Protein AF-A0A6J5UH73-F1 (afdb_monomer_lite)

Radius of gyration: 14.9 Å; chains: 1; bounding box: 35×43×36 Å

Structure (mmCIF, N/CA/C/O backbone):
data_AF-A0A6J5UH73-F1
#
_entry.id   AF-A0A6J5UH73-F1
#
loop_
_atom_site.group_PDB
_atom_site.id
_atom_site.type_symbol
_atom_site.label_atom_id
_atom_site.label_alt_id
_atom_site.label_comp_id
_atom_site.label_asym_id
_atom_site.label_entity_id
_atom_site.label_seq_id
_atom_site.pdbx_PDB_ins_code
_atom_site.Cartn_x
_atom_site.Cartn_y
_atom_site.Cartn_z
_atom_site.occupancy
_atom_site.B_iso_or_equiv
_atom_site.auth_seq_id
_atom_site.auth_comp_id
_atom_site.auth_asym_id
_atom_site.auth_atom_id
_atom_site.pdbx_PDB_model_num
ATOM 1 N N . MET A 1 1 ? -4.117 3.180 -6.886 1.00 91.44 1 MET A N 1
ATOM 2 C CA . MET A 1 1 ? -3.096 4.164 -7.348 1.00 91.44 1 MET A CA 1
ATOM 3 C C . MET A 1 1 ? -2.208 3.477 -8.369 1.00 91.44 1 MET A C 1
ATOM 5 O O . MET A 1 1 ? -1.916 2.310 -8.169 1.00 91.44 1 MET A O 1
ATOM 9 N N . SER A 1 2 ? -1.752 4.166 -9.417 1.00 96.25 2 SER A N 1
ATOM 10 C CA . SER A 1 2 ? -0.794 3.601 -10.383 1.00 96.25 2 SER A CA 1
ATOM 11 C C . SER A 1 2 ? 0.555 4.301 -10.285 1.00 96.25 2 SER A C 1
ATOM 13 O O . SER A 1 2 ? 0.602 5.521 -10.114 1.00 96.25 2 SER A O 1
ATOM 15 N N . SER A 1 3 ? 1.642 3.540 -10.417 1.00 97.31 3 SER A N 1
ATOM 16 C CA . SER A 1 3 ? 2.984 4.099 -10.561 1.00 97.31 3 SER A CA 1
ATOM 17 C C . SER A 1 3 ? 3.080 4.921 -11.846 1.00 97.31 3 SER A C 1
ATOM 19 O O . SER A 1 3 ? 2.263 4.784 -12.758 1.00 97.31 3 SER A O 1
ATOM 21 N N . TRP A 1 4 ? 4.127 5.731 -11.964 1.00 97.38 4 TRP A N 1
ATOM 22 C CA . TRP A 1 4 ? 4.530 6.281 -13.260 1.00 97.38 4 TRP A CA 1
ATOM 23 C C . TRP A 1 4 ? 5.127 5.187 -14.147 1.00 97.38 4 TRP A C 1
ATOM 25 O O . TRP A 1 4 ? 5.544 4.139 -13.647 1.00 97.38 4 TRP A O 1
ATOM 35 N N . ALA A 1 5 ? 5.169 5.413 -15.459 1.00 97.25 5 ALA A N 1
ATOM 36 C CA . ALA A 1 5 ? 5.761 4.490 -16.420 1.00 97.25 5 ALA A CA 1
ATOM 37 C C . ALA A 1 5 ? 7.287 4.461 -16.298 1.00 97.25 5 ALA A C 1
ATOM 39 O O . ALA A 1 5 ? 7.893 3.395 -16.372 1.00 97.25 5 ALA A O 1
ATOM 40 N N . THR A 1 6 ? 7.899 5.627 -16.092 1.00 96.44 6 THR A N 1
ATOM 41 C CA . THR A 1 6 ? 9.328 5.795 -15.793 1.00 96.44 6 THR A CA 1
ATOM 42 C C . THR A 1 6 ? 9.526 7.038 -14.923 1.00 96.44 6 THR A C 1
ATOM 44 O O . THR A 1 6 ? 8.589 7.807 -14.714 1.00 96.44 6 THR A O 1
ATOM 47 N N . TYR A 1 7 ? 10.756 7.291 -14.466 1.00 93.75 7 TYR A N 1
ATOM 48 C CA . TYR A 1 7 ? 11.099 8.500 -13.701 1.00 93.75 7 TYR A CA 1
ATOM 49 C C . TYR A 1 7 ? 10.709 9.819 -14.404 1.00 93.75 7 TYR A C 1
ATOM 51 O O . TYR A 1 7 ? 10.340 10.783 -13.745 1.00 93.75 7 TYR A O 1
ATOM 59 N N . ASN A 1 8 ? 10.740 9.849 -15.743 1.00 96.50 8 ASN A N 1
ATOM 60 C CA . ASN A 1 8 ? 10.456 11.049 -16.542 1.00 96.50 8 ASN A CA 1
ATOM 61 C C . ASN A 1 8 ? 9.103 10.999 -17.272 1.00 96.50 8 ASN A C 1
ATOM 63 O O . ASN A 1 8 ? 8.804 11.901 -18.052 1.00 96.50 8 ASN A O 1
ATOM 67 N N . ASN A 1 9 ? 8.306 9.941 -17.087 1.00 97.25 9 ASN A N 1
ATOM 68 C CA . ASN A 1 9 ? 7.047 9.756 -17.806 1.00 97.25 9 ASN A CA 1
ATOM 69 C C . ASN A 1 9 ? 5.891 9.466 -16.832 1.00 97.25 9 ASN A C 1
ATOM 71 O O . ASN A 1 9 ? 5.776 8.326 -16.372 1.00 97.25 9 ASN A O 1
ATOM 75 N N . PRO A 1 10 ? 5.005 10.448 -16.571 1.00 96.19 10 PRO A N 1
ATOM 76 C CA . PRO A 1 10 ? 3.904 10.315 -15.620 1.00 96.19 10 PRO A CA 1
ATOM 77 C C . PRO A 1 10 ? 2.722 9.488 -16.137 1.00 96.19 10 PRO A C 1
ATOM 79 O O . PRO A 1 10 ? 1.722 9.350 -15.435 1.00 96.19 10 PRO A O 1
ATOM 82 N N . MET A 1 11 ? 2.804 8.939 -17.354 1.00 97.50 11 MET A N 1
ATOM 83 C CA . MET A 1 11 ? 1.808 7.985 -17.839 1.00 97.50 11 MET A CA 1
ATOM 84 C C . MET A 1 11 ? 1.702 6.780 -16.891 1.00 97.50 11 MET A C 1
ATOM 86 O O . MET A 1 11 ? 2.707 6.417 -16.276 1.00 97.50 11 MET A O 1
ATOM 90 N N . PRO A 1 12 ? 0.525 6.134 -16.783 1.00 96.75 12 PRO A N 1
ATOM 91 C CA . PRO A 1 12 ? 0.352 4.961 -15.934 1.00 96.75 12 PRO A CA 1
ATOM 92 C C . PRO A 1 12 ? 1.401 3.884 -16.217 1.00 96.75 12 PRO A C 1
ATOM 94 O O . PRO A 1 12 ? 1.626 3.491 -17.363 1.00 96.75 12 PRO A O 1
ATOM 97 N N . GLY A 1 13 ? 2.053 3.436 -15.154 1.00 96.50 13 GLY A N 1
ATOM 98 C CA . GLY A 1 13 ? 3.118 2.454 -15.189 1.00 96.50 13 GLY A CA 1
ATOM 99 C C . GLY A 1 13 ? 2.667 1.029 -14.903 1.00 96.50 13 GLY A C 1
ATOM 100 O O . GLY A 1 13 ? 1.473 0.732 -14.852 1.00 96.50 13 GLY A O 1
ATOM 101 N N . PRO A 1 14 ? 3.640 0.117 -14.743 1.00 95.81 14 PRO A N 1
ATOM 102 C CA . PRO A 1 14 ? 3.358 -1.307 -14.638 1.00 95.81 14 PRO A CA 1
ATOM 103 C C . PRO A 1 14 ? 2.794 -1.726 -13.279 1.00 95.81 14 PRO A C 1
ATOM 105 O O . PRO A 1 14 ? 2.206 -2.807 -13.213 1.00 95.81 14 PRO A O 1
ATOM 108 N N . PHE A 1 15 ? 2.977 -0.924 -12.224 1.00 97.62 15 PHE A N 1
ATOM 109 C CA . PHE A 1 15 ? 2.552 -1.267 -10.870 1.00 97.62 15 PHE A CA 1
ATOM 110 C C . PHE A 1 15 ? 1.332 -0.464 -10.420 1.00 97.62 15 PHE A C 1
ATOM 112 O O . PHE A 1 15 ? 1.219 0.733 -10.697 1.00 97.62 15 PHE A O 1
ATOM 119 N N . THR A 1 16 ? 0.444 -1.115 -9.674 1.00 97.69 16 THR A N 1
ATOM 120 C CA . THR A 1 16 ? -0.661 -0.477 -8.956 1.00 97.69 16 THR A CA 1
ATOM 121 C C . THR A 1 16 ? -0.625 -0.833 -7.477 1.00 97.69 16 THR A C 1
ATOM 123 O O . THR A 1 16 ? -0.154 -1.905 -7.110 1.00 97.69 16 THR A O 1
ATOM 126 N N . LEU A 1 17 ? -1.098 0.090 -6.641 1.00 97.12 17 LEU A N 1
ATOM 127 C CA . LEU A 1 17 ? -1.368 -0.090 -5.217 1.00 97.12 17 LEU A CA 1
ATOM 128 C C . LEU A 1 17 ? -2.869 0.084 -5.003 1.00 97.12 17 LEU A C 1
ATOM 130 O O . LEU A 1 17 ? -3.384 1.190 -5.196 1.00 97.12 17 LEU A O 1
ATOM 134 N N . ASP A 1 18 ? -3.550 -0.979 -4.600 1.00 95.06 18 ASP A N 1
ATOM 135 C CA . ASP A 1 18 ? -5.007 -1.028 -4.502 1.00 95.06 18 ASP A CA 1
ATOM 136 C C . ASP A 1 18 ? -5.457 -1.538 -3.126 1.00 95.06 18 ASP A C 1
ATOM 138 O O . ASP A 1 18 ? -4.714 -2.232 -2.431 1.00 95.06 18 ASP A O 1
ATOM 142 N N . TRP A 1 19 ? -6.674 -1.170 -2.726 1.00 94.94 19 TRP A N 1
ATOM 143 C CA . TRP A 1 19 ? -7.328 -1.677 -1.519 1.00 94.94 19 TRP A CA 1
ATOM 144 C C . TRP A 1 19 ? -8.157 -2.916 -1.862 1.00 94.94 19 TRP A C 1
ATOM 146 O O . TRP A 1 19 ? -8.944 -2.886 -2.809 1.00 94.94 19 TRP A O 1
ATOM 156 N N . ASP A 1 20 ? -7.987 -3.992 -1.099 1.00 94.75 20 ASP A N 1
ATOM 157 C CA . ASP A 1 20 ? -8.821 -5.190 -1.175 1.00 94.75 20 ASP A CA 1
ATOM 158 C C . ASP A 1 20 ? -9.853 -5.181 -0.036 1.00 94.75 20 ASP A C 1
ATOM 160 O O . ASP A 1 20 ? -9.483 -5.459 1.110 1.00 94.75 20 ASP A O 1
ATOM 164 N N . PRO A 1 21 ? -11.137 -4.900 -0.326 1.00 89.94 21 PRO A N 1
ATOM 165 C CA . PRO A 1 21 ? -12.180 -4.830 0.695 1.00 89.94 21 PRO A CA 1
ATOM 166 C C . PRO A 1 21 ? -12.521 -6.200 1.298 1.00 89.94 21 PRO A C 1
ATOM 168 O O . PRO A 1 21 ? -13.059 -6.268 2.393 1.00 89.94 21 PRO A O 1
ATOM 171 N N . ASN A 1 22 ? -12.197 -7.319 0.635 1.00 90.00 22 ASN A N 1
ATOM 172 C CA . ASN A 1 22 ? -12.482 -8.645 1.198 1.00 90.00 22 ASN A CA 1
ATOM 173 C C . ASN A 1 22 ? -11.427 -9.063 2.228 1.00 90.00 22 ASN A C 1
ATOM 175 O O . ASN A 1 22 ? -11.749 -9.692 3.232 1.00 90.00 22 ASN A O 1
ATOM 179 N N . GLY A 1 23 ? -10.160 -8.751 1.948 1.00 89.69 23 GLY A N 1
ATOM 180 C CA . GLY A 1 23 ? -9.032 -9.067 2.825 1.00 89.69 23 GLY A CA 1
ATOM 181 C C . GLY A 1 23 ? -8.661 -7.953 3.805 1.00 89.69 23 GLY A C 1
ATOM 182 O O . GLY A 1 23 ? -7.782 -8.167 4.637 1.00 89.69 23 GLY A O 1
ATOM 183 N N . HIS A 1 24 ? -9.278 -6.772 3.680 1.00 92.19 24 HIS A N 1
ATOM 184 C CA . HIS A 1 24 ? -8.917 -5.539 4.392 1.00 92.19 24 HIS A CA 1
ATOM 185 C C . HIS A 1 24 ? -7.404 -5.291 4.409 1.00 92.19 24 HIS A C 1
ATOM 187 O O . HIS A 1 24 ? -6.777 -5.110 5.457 1.00 92.19 24 HIS A O 1
ATOM 193 N N . GLN A 1 25 ? -6.819 -5.300 3.212 1.00 95.94 25 GLN A N 1
ATOM 194 C CA . GLN A 1 25 ? -5.379 -5.200 2.989 1.00 95.94 25 GLN A CA 1
ATOM 195 C C . GLN A 1 25 ? -5.054 -4.362 1.750 1.00 95.94 25 GLN A C 1
ATOM 197 O O . GLN A 1 25 ? -5.820 -4.305 0.786 1.00 95.94 25 GLN A O 1
ATOM 202 N N . LEU A 1 26 ? -3.878 -3.741 1.753 1.00 96.44 26 LEU A N 1
ATOM 203 C CA . LEU A 1 26 ? -3.296 -3.123 0.567 1.00 96.44 26 LEU A CA 1
ATOM 204 C C . LEU A 1 26 ? -2.623 -4.191 -0.297 1.00 96.44 26 LEU A C 1
ATOM 206 O O . LEU A 1 26 ? -2.024 -5.134 0.220 1.00 96.44 26 LEU A O 1
ATOM 210 N N . GLN A 1 27 ? -2.691 -4.021 -1.612 1.00 97.12 27 GLN A N 1
ATOM 211 C CA . GLN A 1 27 ? -2.134 -4.943 -2.596 1.00 97.12 27 GLN A CA 1
ATOM 212 C C . GLN A 1 27 ? -1.287 -4.196 -3.615 1.00 97.12 27 GLN A C 1
ATOM 214 O O . GLN A 1 27 ? -1.755 -3.220 -4.200 1.00 97.12 27 GLN A O 1
ATOM 219 N N . ILE A 1 28 ? -0.079 -4.694 -3.886 1.00 97.69 28 ILE A N 1
ATOM 220 C CA . ILE A 1 28 ? 0.709 -4.254 -5.039 1.00 97.69 28 ILE A CA 1
ATOM 221 C C . ILE A 1 28 ? 0.563 -5.278 -6.155 1.00 97.69 28 ILE A C 1
ATOM 223 O O . ILE A 1 28 ? 0.862 -6.466 -5.986 1.00 97.69 28 ILE A O 1
ATOM 227 N N . ARG A 1 29 ? 0.120 -4.802 -7.318 1.00 96.38 29 ARG A N 1
ATOM 228 C CA . ARG A 1 29 ? -0.028 -5.608 -8.528 1.00 96.38 29 ARG A CA 1
ATOM 229 C C . ARG A 1 29 ? 0.894 -5.107 -9.619 1.00 96.38 29 ARG A C 1
ATOM 231 O O . ARG A 1 29 ? 1.046 -3.905 -9.796 1.00 96.38 29 ARG A O 1
ATOM 238 N N . ARG A 1 30 ? 1.450 -6.025 -10.405 1.00 95.19 30 ARG A N 1
ATOM 239 C CA . ARG A 1 30 ? 2.169 -5.722 -11.643 1.00 95.19 30 ARG A CA 1
ATOM 240 C C . ARG A 1 30 ? 1.358 -6.240 -12.818 1.00 95.19 30 ARG A C 1
ATOM 242 O O . ARG A 1 30 ? 1.155 -7.445 -12.937 1.00 95.19 30 ARG A O 1
ATOM 249 N N . GLN A 1 31 ? 0.876 -5.342 -13.676 1.00 92.00 31 GLN A N 1
ATOM 250 C CA . GLN A 1 31 ? 0.032 -5.700 -14.827 1.00 92.00 31 GLN A CA 1
ATOM 251 C C . GLN A 1 31 ? -1.149 -6.622 -14.437 1.00 92.00 31 GLN A C 1
ATOM 253 O O . GLN A 1 31 ? -1.462 -7.587 -15.128 1.00 92.00 31 GLN A O 1
ATOM 258 N N . GLY A 1 32 ? -1.779 -6.347 -13.289 1.00 91.56 32 GLY A N 1
ATOM 259 C CA . GLY A 1 32 ? -2.912 -7.112 -12.750 1.00 91.56 32 GLY A CA 1
ATOM 260 C C . GLY A 1 32 ? -2.547 -8.347 -11.915 1.00 91.56 32 GLY A C 1
ATOM 261 O O . GLY A 1 32 ? -3.382 -8.809 -11.134 1.00 91.56 32 GLY A O 1
ATOM 262 N N . VAL A 1 33 ? -1.313 -8.848 -12.005 1.00 93.12 33 VAL A N 1
ATOM 263 C CA . VAL A 1 33 ? -0.818 -9.973 -11.194 1.00 93.12 33 VAL A CA 1
ATOM 264 C C . VAL A 1 33 ? -0.453 -9.473 -9.799 1.00 93.12 33 VAL A C 1
ATOM 266 O O . VAL A 1 33 ? 0.211 -8.450 -9.683 1.00 93.12 33 VAL A O 1
ATOM 269 N N . LEU A 1 34 ? -0.883 -10.169 -8.745 1.00 94.62 34 LEU A N 1
ATOM 270 C CA . LEU A 1 34 ? -0.596 -9.812 -7.351 1.00 94.62 34 LEU A CA 1
ATOM 271 C C . LEU A 1 34 ? 0.831 -10.221 -6.961 1.00 94.62 34 LEU A C 1
ATOM 273 O O . LEU A 1 34 ? 1.190 -11.382 -7.130 1.00 94.62 34 LEU A O 1
ATOM 277 N N . TYR A 1 35 ? 1.613 -9.274 -6.440 1.00 95.62 35 TYR A N 1
ATOM 278 C CA . TYR A 1 35 ? 3.009 -9.487 -6.031 1.00 95.62 35 TYR A CA 1
ATOM 279 C C . TYR A 1 35 ? 3.193 -9.374 -4.521 1.00 95.62 35 TYR A C 1
ATOM 281 O O . TYR A 1 35 ? 3.955 -10.137 -3.937 1.00 95.62 35 TYR A O 1
ATOM 289 N N . TRP A 1 36 ? 2.488 -8.442 -3.882 1.00 97.00 36 TRP A N 1
ATOM 290 C CA . TRP A 1 36 ? 2.658 -8.159 -2.462 1.00 97.00 36 TRP A CA 1
ATOM 291 C C . TRP A 1 36 ? 1.335 -7.759 -1.812 1.00 97.00 36 TRP A C 1
ATOM 293 O O . TRP A 1 36 ? 0.487 -7.134 -2.456 1.00 97.00 36 TRP A O 1
ATOM 303 N N . THR A 1 37 ? 1.180 -8.086 -0.532 1.00 97.06 37 THR A N 1
ATOM 304 C CA . THR A 1 37 ? 0.078 -7.626 0.320 1.00 97.06 37 THR A CA 1
ATOM 305 C C . THR A 1 37 ? 0.610 -7.022 1.611 1.00 97.06 37 THR A C 1
ATOM 307 O O . THR A 1 37 ? 1.576 -7.542 2.162 1.00 97.06 37 THR A O 1
ATOM 310 N N . SER A 1 38 ? -0.080 -6.029 2.173 1.00 96.31 38 SER A N 1
ATOM 311 C CA . SER A 1 38 ? 0.209 -5.547 3.532 1.00 96.31 38 SER A CA 1
ATOM 312 C C . SER A 1 38 ? -0.093 -6.583 4.614 1.00 96.31 38 SER A C 1
ATOM 314 O O . SER A 1 38 ? 0.315 -6.408 5.759 1.00 96.31 38 SER A O 1
ATOM 316 N N . GLY A 1 39 ? -0.834 -7.639 4.267 1.00 95.06 39 GLY A N 1
ATOM 317 C CA . GLY A 1 39 ? -1.471 -8.533 5.221 1.00 95.06 39 GLY A CA 1
ATOM 318 C C . GLY A 1 39 ? -2.654 -7.855 5.910 1.00 95.06 39 GLY A C 1
ATOM 319 O O . GLY A 1 39 ? -2.966 -6.689 5.639 1.00 95.06 39 GLY A O 1
ATOM 320 N N . VAL A 1 40 ? -3.326 -8.602 6.783 1.00 93.19 40 VAL A N 1
ATOM 321 C CA . VAL A 1 40 ? -4.610 -8.197 7.370 1.00 93.19 40 VAL A CA 1
ATOM 322 C C . VAL A 1 40 ? -4.429 -7.006 8.312 1.00 93.19 40 VAL A C 1
ATOM 324 O O . VAL A 1 40 ? -3.514 -6.974 9.141 1.00 93.19 40 VAL A O 1
ATOM 327 N N . PHE A 1 41 ? -5.324 -6.021 8.213 1.00 93.81 41 PHE A N 1
ATOM 328 C CA . PHE A 1 41 ? -5.370 -4.915 9.165 1.00 93.81 41 PHE A CA 1
ATOM 329 C C . PHE A 1 41 ? -5.865 -5.377 10.542 1.00 93.81 41 PHE A C 1
ATOM 331 O O . PHE A 1 41 ? -6.955 -5.929 10.687 1.00 93.81 41 PHE A O 1
ATOM 338 N N . THR A 1 42 ? -5.089 -5.093 11.586 1.00 91.69 42 THR A N 1
ATOM 339 C CA . THR A 1 42 ? -5.456 -5.381 12.976 1.00 91.69 42 THR A CA 1
ATOM 340 C C . THR A 1 42 ? -5.949 -4.111 13.667 1.00 91.69 42 THR A C 1
ATOM 342 O O . THR A 1 42 ? -5.158 -3.248 14.049 1.00 91.69 42 THR A O 1
ATOM 345 N N . SER A 1 43 ? -7.262 -4.002 13.890 1.00 89.50 43 SER A N 1
ATOM 346 C CA . SER A 1 43 ? -7.890 -2.791 14.447 1.00 89.50 43 SER A CA 1
ATOM 347 C C . SER A 1 43 ? -7.452 -2.436 15.872 1.00 89.50 43 SER A C 1
ATOM 349 O O . SER A 1 43 ? -7.411 -1.257 16.217 1.00 89.50 43 SER A O 1
ATOM 351 N N . SER A 1 44 ? -7.107 -3.423 16.709 1.00 90.69 44 SER A N 1
ATOM 352 C CA . SER A 1 44 ? -6.666 -3.181 18.094 1.00 90.69 44 SER A CA 1
ATOM 353 C C . SER A 1 44 ? -5.281 -2.534 18.165 1.00 90.69 44 SER A C 1
ATOM 355 O O . SER A 1 44 ? -5.053 -1.658 18.997 1.00 90.69 44 SER A O 1
ATOM 357 N N . SER A 1 45 ? -4.363 -2.931 17.280 1.00 90.06 45 SER A N 1
ATOM 358 C CA . SER A 1 45 ? -3.012 -2.372 17.187 1.00 90.06 45 SER A CA 1
ATOM 359 C C . SER A 1 45 ? -2.893 -1.240 16.167 1.00 90.06 45 SER A C 1
ATOM 361 O O . SER A 1 45 ? -1.889 -0.525 16.211 1.00 90.06 45 SER A O 1
ATOM 363 N N . LYS A 1 46 ? -3.892 -1.077 15.288 1.00 91.06 46 LYS A N 1
ATOM 364 C CA . LYS A 1 46 ? -3.920 -0.176 14.124 1.00 91.06 46 LYS A CA 1
ATOM 365 C C . LYS A 1 46 ? -2.737 -0.388 13.176 1.00 91.06 46 LYS A C 1
ATOM 367 O O . LYS A 1 46 ? -2.093 0.566 12.750 1.00 91.06 46 LYS A O 1
ATOM 372 N N . THR A 1 47 ? -2.423 -1.646 12.877 1.00 92.56 47 THR A N 1
ATOM 373 C CA . THR A 1 47 ? -1.283 -2.026 12.025 1.00 92.56 47 THR A CA 1
ATOM 374 C C . THR A 1 47 ? -1.663 -3.066 10.998 1.00 92.56 47 THR A C 1
ATOM 376 O O . THR A 1 47 ? -2.596 -3.837 11.205 1.00 92.56 47 THR A O 1
ATOM 379 N N . PHE A 1 48 ? -0.879 -3.123 9.930 1.00 95.06 48 PHE A N 1
ATOM 380 C CA . PHE A 1 48 ? -0.878 -4.240 8.998 1.00 95.06 48 PHE A CA 1
ATOM 381 C C . PHE A 1 48 ? 0.200 -5.253 9.389 1.00 95.06 48 PHE A C 1
ATOM 383 O O . PHE A 1 48 ? 1.199 -4.882 9.999 1.00 95.06 48 PHE A O 1
ATOM 390 N N . GLU A 1 49 ? -0.010 -6.522 9.050 1.00 94.25 49 GLU A N 1
ATOM 391 C CA . GLU A 1 49 ? 0.888 -7.627 9.411 1.00 94.25 49 GLU A CA 1
ATOM 392 C C . GLU A 1 49 ? 2.307 -7.466 8.844 1.00 94.25 49 GLU A C 1
ATOM 394 O O . GLU A 1 49 ? 3.285 -7.716 9.545 1.00 94.25 49 GLU A O 1
ATOM 399 N N . PHE A 1 50 ? 2.424 -7.014 7.593 1.00 95.19 50 PHE A N 1
ATOM 400 C CA . PHE A 1 50 ? 3.696 -6.916 6.869 1.00 95.19 50 PHE A CA 1
ATOM 401 C C . PHE A 1 50 ? 4.209 -5.485 6.707 1.00 95.19 50 PHE A C 1
ATOM 403 O O . PHE A 1 50 ? 5.156 -5.252 5.962 1.00 95.19 50 PHE A O 1
ATOM 410 N N . ILE A 1 51 ? 3.611 -4.524 7.413 1.00 92.94 51 ILE A N 1
ATOM 411 C CA . ILE A 1 51 ? 4.147 -3.167 7.523 1.00 92.94 51 ILE A CA 1
ATOM 412 C C . ILE A 1 51 ? 4.731 -3.006 8.924 1.00 92.94 51 I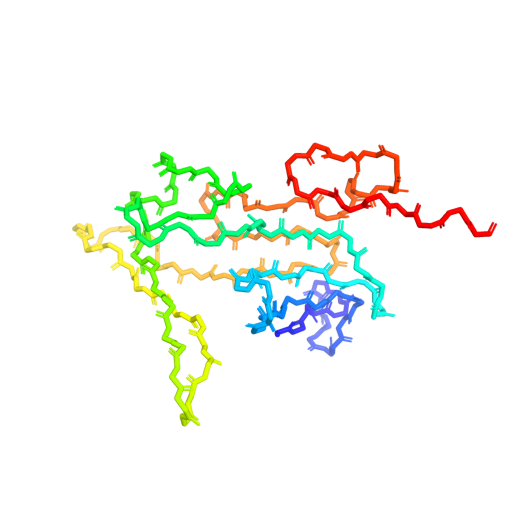LE A C 1
ATOM 414 O O . ILE A 1 51 ? 4.048 -3.258 9.915 1.00 92.94 51 ILE A O 1
ATOM 418 N N . SER A 1 52 ? 5.990 -2.569 8.995 1.00 87.69 52 SER A N 1
ATOM 419 C CA . SER A 1 52 ? 6.724 -2.336 10.242 1.00 87.69 52 SER A CA 1
ATOM 420 C C . SER A 1 52 ? 5.913 -1.483 11.218 1.00 87.69 52 SER A C 1
ATOM 422 O O . SER A 1 52 ? 5.721 -0.286 11.009 1.00 87.69 52 SER A O 1
ATOM 424 N N . ALA A 1 53 ? 5.426 -2.109 12.292 1.00 83.12 53 ALA A N 1
ATOM 425 C CA . ALA A 1 53 ? 4.579 -1.446 13.278 1.00 83.12 53 ALA A CA 1
ATOM 426 C C . ALA A 1 53 ? 5.317 -0.328 14.028 1.00 83.12 53 ALA A C 1
ATOM 428 O O . ALA A 1 53 ? 4.688 0.653 14.420 1.00 83.12 53 ALA A O 1
ATOM 429 N N . GLU A 1 54 ? 6.623 -0.484 14.251 1.00 84.75 54 GLU A N 1
ATOM 430 C CA . GLU A 1 54 ? 7.443 0.502 14.958 1.00 84.75 54 GLU A CA 1
ATOM 431 C C . GLU A 1 54 ? 7.631 1.762 14.111 1.00 84.75 54 GLU A C 1
ATOM 433 O O . GLU A 1 54 ? 7.365 2.860 14.588 1.00 84.75 54 GLU A O 1
ATOM 438 N N . GLU A 1 55 ? 7.995 1.613 12.836 1.00 83.88 55 GLU A N 1
ATOM 439 C CA . GLU A 1 55 ? 8.205 2.750 11.933 1.00 83.88 55 GLU A CA 1
ATOM 440 C C . GLU A 1 55 ? 6.876 3.393 11.526 1.00 83.88 55 GLU A C 1
ATOM 442 O O . GLU A 1 55 ? 6.723 4.615 11.568 1.00 83.88 55 GLU A O 1
ATOM 447 N N . SER A 1 56 ? 5.868 2.582 11.186 1.00 86.44 56 SER A N 1
ATOM 448 C CA . SER A 1 56 ? 4.619 3.111 10.650 1.00 86.44 56 SER A CA 1
ATOM 449 C C . SER A 1 56 ? 3.803 3.864 11.694 1.00 86.44 56 SER A C 1
ATOM 451 O O . SER A 1 56 ? 3.200 4.875 11.352 1.00 86.44 56 SER A O 1
ATOM 453 N N . LYS A 1 57 ? 3.773 3.417 12.959 1.00 88.25 57 LYS A N 1
ATOM 454 C CA . LYS A 1 57 ? 3.003 4.094 14.023 1.00 88.25 57 LYS A CA 1
ATOM 455 C C . LYS A 1 57 ? 3.584 5.437 14.434 1.00 88.25 57 LYS A C 1
ATOM 457 O O . LYS A 1 57 ? 2.847 6.258 14.965 1.00 88.25 57 LYS A O 1
ATOM 462 N N . LEU A 1 58 ? 4.879 5.654 14.213 1.00 86.94 58 LEU A N 1
ATOM 463 C CA . LEU A 1 58 ? 5.509 6.948 14.468 1.00 86.94 58 LEU A CA 1
ATOM 464 C C . LEU A 1 58 ? 5.108 7.989 13.418 1.00 86.94 58 LEU A C 1
ATOM 466 O O . LEU A 1 58 ? 5.189 9.181 13.683 1.00 86.94 58 LEU A O 1
ATOM 470 N N . ARG A 1 59 ? 4.652 7.558 12.235 1.00 86.38 59 ARG A N 1
ATOM 471 C CA . ARG A 1 59 ? 4.361 8.468 11.120 1.00 86.38 59 ARG A CA 1
ATOM 472 C C . ARG A 1 59 ? 2.898 8.502 10.696 1.00 86.38 59 ARG A C 1
ATOM 474 O O . ARG A 1 59 ? 2.432 9.529 10.201 1.00 86.38 59 ARG A O 1
ATOM 481 N N . TYR A 1 60 ? 2.162 7.415 10.914 1.00 90.31 60 TYR A N 1
ATOM 482 C CA . TYR A 1 60 ? 0.800 7.239 10.425 1.00 90.31 60 TYR A CA 1
ATOM 483 C C . TYR A 1 60 ? -0.161 6.709 11.481 1.00 90.31 60 TYR A C 1
ATOM 485 O O . TYR A 1 60 ? 0.112 5.741 12.189 1.00 90.31 60 TYR A O 1
ATOM 493 N N . ASN A 1 61 ? -1.361 7.281 11.479 1.00 91.62 61 ASN A N 1
ATOM 494 C CA . ASN A 1 61 ? -2.542 6.672 12.068 1.00 91.62 61 ASN A CA 1
ATOM 495 C C . ASN A 1 61 ? -3.368 6.024 10.960 1.00 91.62 61 ASN A C 1
ATOM 497 O O . ASN A 1 61 ? -4.009 6.720 10.174 1.00 91.62 61 ASN A O 1
ATOM 501 N N . PHE A 1 62 ? -3.359 4.694 10.913 1.00 93.44 62 PHE A N 1
ATOM 502 C CA . PHE A 1 62 ? -4.162 3.912 9.979 1.00 93.44 62 PHE A CA 1
ATOM 503 C C . PHE A 1 62 ? -5.575 3.667 10.503 1.00 93.44 62 PHE A C 1
ATOM 505 O O . PHE A 1 62 ? -5.776 3.388 11.692 1.00 93.44 62 PHE A O 1
ATOM 512 N N . SER A 1 63 ? -6.552 3.715 9.603 1.00 92.69 63 SER A N 1
ATOM 513 C CA . SER A 1 63 ? -7.922 3.302 9.879 1.00 92.69 63 SER A CA 1
ATOM 514 C C . SER A 1 63 ? -8.572 2.651 8.664 1.00 92.69 63 SER A C 1
ATOM 516 O O . SER A 1 63 ? -8.256 2.941 7.512 1.00 92.69 63 SER A O 1
ATOM 518 N N . VAL A 1 64 ? -9.508 1.755 8.952 1.00 93.81 64 VAL A N 1
ATOM 519 C CA . VAL A 1 64 ? -10.352 1.090 7.964 1.00 93.81 64 VAL A CA 1
ATOM 520 C C . VAL A 1 64 ? -11.794 1.360 8.356 1.00 93.81 64 VAL A C 1
ATOM 522 O O . VAL A 1 64 ? -12.162 1.224 9.526 1.00 93.81 64 VAL A O 1
ATOM 525 N N . VAL A 1 65 ? -12.598 1.768 7.385 1.00 93.25 65 VAL A N 1
ATOM 526 C CA . VAL A 1 65 ? -14.045 1.909 7.506 1.00 93.25 65 VAL A CA 1
ATOM 527 C C . VAL A 1 65 ? -14.654 0.840 6.620 1.00 93.25 65 VAL A C 1
ATOM 529 O O . VAL A 1 65 ? -14.376 0.813 5.432 1.00 93.25 65 VAL A O 1
ATOM 532 N N . SER A 1 66 ? -15.458 -0.042 7.208 1.00 92.56 66 SER A N 1
ATOM 533 C CA . SER A 1 66 ? -16.142 -1.128 6.504 1.00 92.56 66 SER A CA 1
ATOM 534 C C . SER A 1 66 ? -17.553 -1.252 7.071 1.00 92.56 66 SER A C 1
ATOM 536 O O . SER A 1 66 ? -17.739 -1.729 8.191 1.00 92.56 66 SER A O 1
ATOM 538 N N . ASN A 1 67 ? -18.546 -0.782 6.324 1.00 93.44 67 ASN A N 1
ATOM 539 C CA . ASN A 1 67 ? -19.966 -0.840 6.667 1.00 93.44 67 ASN A CA 1
ATOM 540 C C . ASN A 1 67 ? -20.820 -1.111 5.411 1.00 93.44 67 ASN A C 1
ATOM 542 O O . ASN A 1 67 ? -20.288 -1.358 4.336 1.00 93.44 67 ASN A O 1
ATOM 546 N N . GLU A 1 68 ? -22.148 -1.089 5.543 1.00 95.69 68 GLU A N 1
ATOM 547 C CA . GLU A 1 68 ? -23.078 -1.393 4.439 1.00 95.69 68 GLU A CA 1
ATOM 548 C C . GLU A 1 68 ? -23.002 -0.420 3.246 1.00 95.69 68 GLU A C 1
ATOM 550 O O . GLU A 1 68 ? -23.418 -0.773 2.145 1.00 95.69 68 GLU A O 1
ATOM 555 N N . ASN A 1 69 ? -22.472 0.788 3.455 1.00 95.75 69 ASN A N 1
ATOM 556 C CA . ASN A 1 69 ? -22.414 1.853 2.455 1.00 95.75 69 ASN A CA 1
ATOM 557 C C . ASN A 1 69 ? -21.003 2.061 1.890 1.00 95.75 69 ASN A C 1
ATOM 559 O O . ASN A 1 69 ? -20.860 2.468 0.739 1.00 95.75 69 ASN A O 1
ATOM 563 N N . GLU A 1 70 ? -19.965 1.828 2.698 1.00 94.69 70 GLU A N 1
ATOM 564 C CA . GLU A 1 70 ? -18.587 2.195 2.370 1.00 94.69 70 GLU A CA 1
ATOM 565 C C . GLU A 1 70 ? -17.585 1.165 2.907 1.00 94.69 70 GLU A C 1
ATOM 567 O O . GLU A 1 70 ? -17.680 0.735 4.059 1.00 94.69 70 GLU A O 1
ATOM 572 N N . ASP A 1 71 ? -16.592 0.827 2.080 1.00 93.31 71 ASP A N 1
ATOM 573 C CA . ASP A 1 71 ? -15.423 0.032 2.462 1.00 9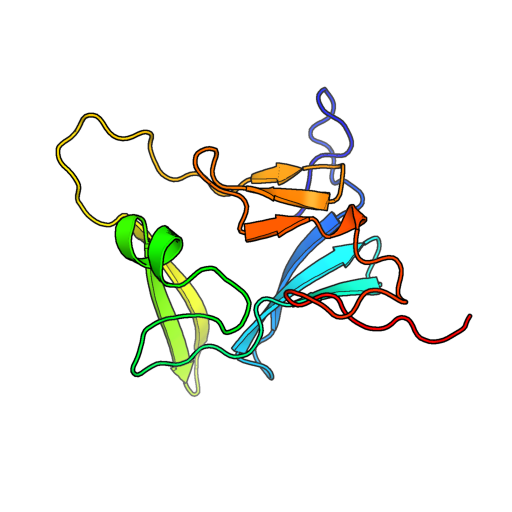3.31 71 ASP A CA 1
ATOM 574 C C . ASP A 1 71 ? -14.156 0.701 1.912 1.00 93.31 71 ASP A C 1
ATOM 576 O O . ASP A 1 71 ? -13.929 0.747 0.698 1.00 93.31 71 ASP A O 1
ATOM 580 N N . TYR A 1 72 ? -13.362 1.292 2.803 1.00 93.00 72 TYR A N 1
ATOM 581 C CA . TYR A 1 72 ? -12.110 1.941 2.450 1.00 93.00 72 TYR A CA 1
ATOM 582 C C . TYR A 1 72 ? -11.107 1.942 3.596 1.00 93.00 72 TYR A C 1
ATOM 584 O O . TYR A 1 72 ? -11.431 1.941 4.785 1.00 93.00 72 TYR A O 1
ATOM 592 N N . PHE A 1 73 ? -9.850 2.053 3.199 1.00 93.38 73 PHE A N 1
ATOM 593 C CA . PHE A 1 73 ? -8.741 2.372 4.075 1.00 93.38 73 PHE A CA 1
ATOM 594 C C . PHE A 1 73 ? -8.383 3.858 3.974 1.00 93.38 73 PHE A C 1
ATOM 596 O O . PHE A 1 73 ? -8.447 4.457 2.899 1.00 93.38 73 PHE A O 1
ATOM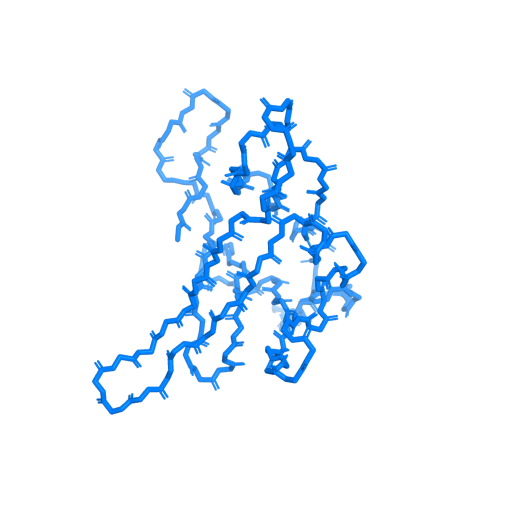 603 N N . THR A 1 74 ? -7.967 4.449 5.092 1.00 93.25 74 THR A N 1
ATOM 604 C CA . THR A 1 74 ? -7.418 5.803 5.135 1.00 93.25 74 THR A CA 1
ATOM 605 C C . THR A 1 74 ? -6.297 5.923 6.165 1.00 93.25 74 THR A C 1
ATOM 607 O O . THR A 1 74 ? -6.113 5.072 7.039 1.00 93.25 74 THR A O 1
ATOM 610 N N . TYR A 1 75 ? -5.522 6.997 6.050 1.00 92.00 75 TYR A N 1
ATOM 611 C CA . TYR A 1 75 ? -4.451 7.312 6.978 1.00 92.00 75 TYR A CA 1
ATOM 612 C C . TYR A 1 75 ? -4.367 8.812 7.241 1.00 92.00 75 TYR A C 1
ATOM 614 O O . TYR A 1 75 ? -4.666 9.637 6.376 1.00 92.00 75 TYR A O 1
ATOM 622 N N . THR A 1 76 ? -3.892 9.171 8.429 1.00 90.50 76 THR A N 1
ATOM 623 C CA . THR A 1 76 ? -3.471 10.538 8.749 1.00 90.50 76 THR A CA 1
ATOM 624 C C . THR A 1 76 ? -2.027 10.552 9.223 1.00 90.50 76 THR A C 1
ATOM 626 O O . THR A 1 76 ? -1.523 9.553 9.737 1.00 90.50 76 THR A O 1
ATOM 629 N N . ALA A 1 77 ? -1.350 11.683 9.030 1.00 88.12 77 ALA A N 1
ATOM 630 C CA . ALA A 1 77 ? -0.043 11.909 9.629 1.00 88.12 77 ALA A CA 1
ATOM 631 C C . ALA A 1 77 ? -0.172 11.932 11.158 1.00 88.12 77 ALA A C 1
ATOM 633 O O . ALA A 1 77 ? -1.139 12.489 11.687 1.00 88.12 77 ALA A O 1
ATOM 634 N N . VAL A 1 78 ? 0.797 11.357 11.862 1.00 86.62 78 VAL A N 1
ATOM 635 C CA . VAL A 1 78 ? 0.994 11.672 13.280 1.00 86.62 78 VAL A CA 1
ATOM 636 C C . VAL A 1 78 ? 1.553 13.092 13.354 1.00 86.62 78 VAL A C 1
ATOM 638 O O . VAL A 1 78 ? 2.464 13.435 12.603 1.00 86.62 78 VAL A O 1
ATOM 641 N N . ASP A 1 79 ? 0.960 13.932 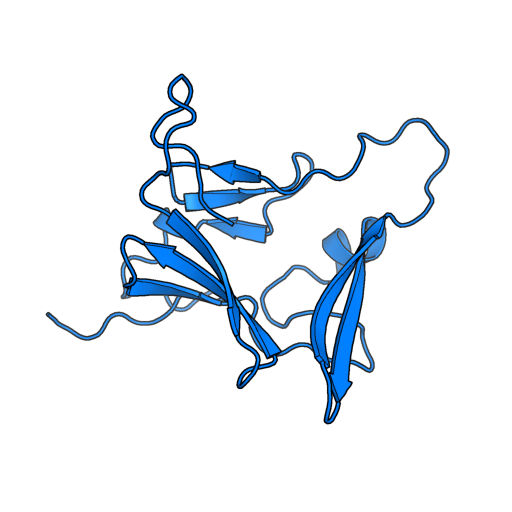14.201 1.00 73.94 79 ASP A N 1
ATOM 642 C CA . ASP A 1 79 ? 1.408 15.312 14.381 1.00 73.94 79 ASP A CA 1
ATOM 643 C C . ASP A 1 79 ? 2.733 15.313 15.152 1.00 73.94 79 ASP A C 1
ATOM 645 O O . ASP A 1 79 ? 2.763 15.096 16.365 1.00 73.94 79 ASP A O 1
ATOM 649 N N . HIS A 1 80 ? 3.830 15.492 14.421 1.00 66.25 80 HIS A N 1
ATOM 650 C CA . HIS A 1 80 ? 5.156 15.736 14.966 1.00 66.25 80 HIS A CA 1
ATOM 651 C C . HIS A 1 80 ? 5.598 17.141 14.544 1.00 66.25 80 HIS A C 1
ATOM 653 O O . HIS A 1 80 ? 5.394 17.544 13.398 1.00 66.25 80 HIS A O 1
ATOM 659 N N . ASP A 1 81 ? 6.143 17.900 15.503 1.00 57.66 81 ASP A N 1
ATOM 660 C CA . ASP A 1 81 ? 6.489 19.323 15.404 1.00 57.66 81 ASP A CA 1
ATOM 661 C C . ASP A 1 81 ? 7.130 19.699 14.057 1.00 57.66 81 ASP A C 1
ATOM 663 O O . ASP A 1 81 ? 8.329 19.517 13.876 1.00 57.66 81 ASP A O 1
ATOM 667 N N . GLN A 1 82 ? 6.301 20.225 13.142 1.00 53.81 82 GLN A N 1
ATOM 668 C CA . GLN A 1 82 ? 6.487 21.170 12.015 1.00 53.81 82 GLN A CA 1
ATOM 669 C C . GLN A 1 82 ? 7.749 21.111 11.115 1.00 53.81 82 GLN A C 1
ATOM 671 O O . GLN A 1 82 ? 7.814 21.851 10.132 1.00 53.81 82 GLN A O 1
ATOM 676 N N . SER A 1 83 ? 8.725 20.246 11.387 1.00 54.19 83 SER A N 1
ATOM 677 C CA . SER A 1 83 ? 9.976 20.063 10.645 1.00 54.19 83 SER A CA 1
ATOM 678 C C . SER A 1 83 ? 10.018 18.738 9.879 1.00 54.19 83 SER A C 1
ATOM 680 O O . SER A 1 83 ? 10.881 18.555 9.020 1.00 54.19 83 SER A O 1
ATOM 682 N N . ASP A 1 84 ? 9.054 17.845 10.130 1.00 62.91 84 ASP A N 1
ATOM 683 C CA . ASP A 1 84 ? 8.985 16.557 9.458 1.00 62.91 84 ASP A CA 1
ATOM 684 C C . ASP A 1 84 ? 8.467 16.689 8.024 1.00 62.91 84 ASP A C 1
ATOM 686 O O . ASP A 1 84 ? 7.471 17.352 7.713 1.00 62.91 84 ASP A O 1
ATOM 690 N N . GLN A 1 85 ? 9.182 16.022 7.121 1.00 65.19 85 GLN A N 1
ATOM 691 C CA . GLN A 1 85 ? 8.817 15.860 5.724 1.00 65.19 85 GLN A CA 1
ATOM 692 C C . GLN A 1 85 ? 7.366 15.372 5.636 1.00 65.19 85 GLN A C 1
ATOM 694 O O . GLN A 1 85 ? 7.018 14.345 6.226 1.00 65.19 85 GLN A O 1
ATOM 699 N N . LYS A 1 86 ? 6.517 16.099 4.894 1.00 73.75 86 LYS A N 1
ATOM 700 C CA . LYS A 1 86 ? 5.104 15.730 4.752 1.00 73.75 86 LYS A CA 1
ATOM 701 C C . LYS A 1 86 ? 4.994 14.281 4.263 1.00 73.75 86 LYS A C 1
ATOM 703 O O . LYS A 1 86 ? 5.661 13.938 3.284 1.00 73.75 86 LYS A O 1
ATOM 708 N N . PRO A 1 87 ? 4.173 13.438 4.907 1.00 76.56 87 PRO A N 1
ATOM 709 C CA . PRO A 1 87 ? 4.035 12.056 4.489 1.00 76.56 87 PRO A CA 1
ATOM 710 C C . PRO A 1 87 ? 3.446 11.994 3.082 1.00 76.56 87 PRO A C 1
ATOM 712 O O . PRO A 1 87 ? 2.322 12.437 2.845 1.00 76.56 87 PRO A O 1
ATOM 715 N N . GLN A 1 88 ? 4.208 11.423 2.154 1.00 86.50 88 GLN A N 1
ATOM 716 C CA . GLN A 1 88 ? 3.800 11.244 0.769 1.00 86.50 88 GLN A CA 1
ATOM 717 C C . GLN A 1 88 ? 4.090 9.814 0.355 1.00 86.50 88 GLN A C 1
ATOM 719 O O . GLN A 1 88 ? 5.242 9.433 0.194 1.00 86.50 88 GLN A O 1
ATOM 724 N N . TRP A 1 89 ? 3.033 9.042 0.143 1.00 92.12 89 TRP A N 1
ATOM 725 C CA . TRP A 1 89 ? 3.148 7.695 -0.388 1.00 92.12 89 TRP A CA 1
ATOM 726 C C . TRP A 1 89 ? 3.595 7.724 -1.847 1.00 92.12 89 TRP A C 1
ATOM 728 O O . TRP A 1 89 ? 3.034 8.453 -2.668 1.00 92.12 89 TRP A O 1
ATOM 738 N N . VAL A 1 90 ? 4.609 6.926 -2.168 1.00 94.62 90 VAL A N 1
ATOM 739 C CA . VAL A 1 90 ? 5.187 6.819 -3.507 1.00 94.62 90 VAL A CA 1
ATOM 740 C C . VAL A 1 90 ? 5.256 5.351 -3.894 1.00 94.62 90 VAL A C 1
ATOM 742 O O . VAL A 1 90 ? 5.934 4.568 -3.241 1.00 94.62 90 VAL A O 1
ATOM 745 N N . LEU A 1 91 ? 4.584 4.987 -4.986 1.00 97.31 91 LEU A N 1
ATOM 746 C CA . LEU A 1 91 ? 4.798 3.715 -5.670 1.00 97.31 91 LEU A CA 1
ATOM 747 C C . LEU A 1 91 ? 5.631 3.973 -6.924 1.00 97.31 91 LEU A C 1
ATOM 749 O O . LEU A 1 91 ? 5.176 4.627 -7.867 1.00 97.31 91 LEU A O 1
ATOM 753 N N . THR A 1 92 ? 6.860 3.473 -6.934 1.00 96.94 92 THR A N 1
ATOM 754 C CA . THR A 1 92 ? 7.777 3.677 -8.059 1.00 96.94 92 THR A CA 1
ATOM 755 C C . THR A 1 92 ? 7.469 2.723 -9.214 1.00 96.94 92 THR A C 1
ATOM 757 O O . THR A 1 92 ? 6.875 1.661 -9.033 1.00 96.94 92 THR A O 1
ATOM 760 N N . PHE A 1 93 ? 7.925 3.067 -10.423 1.00 96.19 93 PHE A N 1
ATOM 761 C CA . PHE A 1 93 ? 7.819 2.178 -11.590 1.00 96.19 93 PHE A CA 1
ATOM 762 C C . PHE A 1 93 ? 8.628 0.878 -11.438 1.00 96.19 93 PHE A C 1
ATOM 764 O O . PHE A 1 93 ? 8.450 -0.046 -12.233 1.00 96.19 93 PHE A O 1
ATOM 771 N N . MET A 1 94 ? 9.521 0.820 -10.443 1.00 95.88 94 MET A N 1
ATOM 772 C CA . MET A 1 94 ? 10.325 -0.355 -10.125 1.00 95.88 94 MET A CA 1
ATOM 773 C C . MET A 1 94 ? 9.609 -1.323 -9.182 1.00 95.88 94 MET A C 1
ATOM 775 O O . MET A 1 94 ? 9.978 -2.483 -9.195 1.00 95.88 94 MET A O 1
ATOM 779 N N . GLY A 1 95 ? 8.562 -0.906 -8.460 1.00 95.06 95 GLY A N 1
ATOM 780 C CA . GLY A 1 95 ? 7.828 -1.769 -7.519 1.00 95.06 95 GLY A CA 1
ATOM 781 C C . GLY A 1 95 ? 8.034 -1.418 -6.043 1.00 95.06 95 GLY A C 1
ATOM 782 O O . GLY A 1 95 ? 7.312 -1.934 -5.190 1.00 95.06 95 GLY A O 1
ATOM 783 N N . SER A 1 96 ? 8.938 -0.482 -5.744 1.00 95.81 96 SER A N 1
ATOM 784 C CA . SER A 1 96 ? 9.154 -0.001 -4.380 1.00 95.81 96 SER A CA 1
ATOM 785 C C . SER A 1 96 ? 7.994 0.887 -3.921 1.00 95.81 96 SER A C 1
ATOM 787 O O . SER A 1 96 ? 7.625 1.843 -4.620 1.00 95.81 96 SER A O 1
ATOM 789 N N . PHE A 1 97 ? 7.436 0.567 -2.749 1.00 96.12 97 PHE A N 1
ATOM 790 C CA . PHE A 1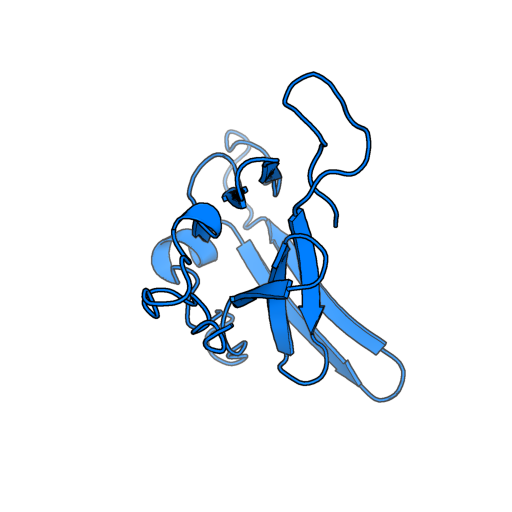 97 ? 6.397 1.332 -2.068 1.00 96.12 97 PHE A CA 1
ATOM 791 C C . PHE A 1 97 ? 6.970 2.028 -0.828 1.00 96.12 97 PHE A C 1
ATOM 793 O O . PHE A 1 97 ? 7.355 1.412 0.164 1.00 96.12 97 PHE A O 1
ATOM 800 N N . HIS A 1 98 ? 7.056 3.339 -0.985 1.00 93.69 98 HIS A N 1
ATOM 801 C CA . HIS A 1 98 ? 7.713 4.370 -0.210 1.00 93.69 98 HIS A CA 1
ATOM 802 C C . HIS A 1 98 ? 6.913 5.387 0.582 1.00 93.69 98 HIS A C 1
ATOM 804 O O . HIS A 1 98 ? 5.832 5.750 0.122 1.00 93.69 98 HIS A O 1
ATOM 810 N N . ASP A 1 99 ? 7.504 6.040 1.578 1.00 89.88 99 ASP A N 1
ATOM 811 C CA . ASP A 1 99 ? 7.099 7.404 1.945 1.00 89.88 99 ASP A CA 1
ATOM 812 C C . ASP A 1 99 ? 8.233 8.451 1.986 1.00 89.88 99 ASP A C 1
ATOM 814 O O . ASP A 1 99 ? 8.034 9.597 2.409 1.00 89.88 99 ASP A O 1
ATOM 818 N N . GLY A 1 100 ? 9.431 8.031 1.568 1.00 86.25 100 GLY A N 1
ATOM 819 C CA . GLY A 1 100 ? 10.657 8.834 1.560 1.00 86.25 100 GLY A CA 1
ATOM 820 C C . GLY A 1 100 ? 11.499 8.700 2.830 1.00 86.25 100 GLY A C 1
ATOM 821 O O . GLY A 1 100 ? 12.697 8.960 2.771 1.00 86.25 100 GLY A O 1
ATOM 822 N N . SER A 1 101 ? 10.907 8.250 3.937 1.00 83.88 101 SER A N 1
ATOM 823 C CA . SER A 1 101 ? 11.588 8.011 5.212 1.00 83.88 101 SER A CA 1
ATOM 824 C C . SER A 1 101 ? 11.832 6.521 5.447 1.00 83.88 101 SER A C 1
ATOM 826 O O . SER A 1 101 ? 12.920 6.151 5.877 1.00 83.88 101 SER A O 1
ATOM 828 N N . PHE A 1 102 ? 10.863 5.665 5.117 1.00 86.44 102 PHE A N 1
ATOM 829 C CA . PHE A 1 102 ? 11.007 4.212 5.183 1.00 86.44 102 PHE A CA 1
ATOM 830 C C . PHE A 1 102 ? 10.288 3.516 4.020 1.00 86.44 102 PHE A C 1
ATOM 832 O O . PHE A 1 102 ? 9.442 4.100 3.336 1.00 86.44 102 PHE A O 1
ATOM 839 N N . ASN A 1 103 ? 10.662 2.258 3.777 1.00 90.88 103 ASN A N 1
ATOM 840 C CA . ASN A 1 103 ? 10.056 1.418 2.748 1.00 90.88 103 ASN A CA 1
ATOM 841 C C . ASN A 1 103 ? 8.955 0.556 3.370 1.00 90.88 103 ASN A C 1
ATOM 843 O O . ASN A 1 103 ? 9.217 -0.196 4.304 1.00 90.88 103 ASN A O 1
ATOM 847 N N . PHE A 1 104 ? 7.747 0.610 2.816 1.00 93.38 104 PHE A N 1
ATOM 848 C CA . PHE A 1 104 ? 6.673 -0.317 3.174 1.00 93.38 104 PHE A CA 1
ATOM 849 C C . PHE A 1 104 ? 6.865 -1.680 2.510 1.00 93.38 104 PHE A C 1
ATOM 851 O O . PHE A 1 104 ? 6.593 -2.704 3.126 1.00 93.38 104 PHE A O 1
ATOM 858 N N . ALA A 1 105 ? 7.295 -1.686 1.245 1.00 95.12 105 ALA A N 1
ATOM 859 C CA . ALA A 1 105 ? 7.476 -2.901 0.459 1.00 95.12 105 ALA A CA 1
ATOM 860 C C . ALA A 1 105 ? 8.479 -2.703 -0.685 1.00 95.12 105 ALA A C 1
ATOM 862 O O . ALA A 1 105 ? 8.598 -1.604 -1.235 1.00 95.12 105 ALA A O 1
ATOM 863 N N . GLN A 1 106 ? 9.132 -3.794 -1.087 1.00 94.44 106 GLN A N 1
ATOM 864 C CA . GLN A 1 106 ? 9.863 -3.913 -2.352 1.00 94.44 106 GLN A CA 1
ATOM 865 C C . GLN A 1 106 ? 9.235 -5.046 -3.167 1.00 94.44 106 GLN A C 1
ATOM 867 O O . GLN A 1 106 ? 9.620 -6.208 -3.058 1.00 94.44 106 GLN A O 1
ATOM 872 N N . ALA A 1 107 ? 8.182 -4.725 -3.926 1.00 93.69 107 ALA A N 1
ATOM 873 C CA . ALA A 1 107 ? 7.420 -5.727 -4.671 1.00 93.69 107 ALA A CA 1
ATOM 874 C C . ALA A 1 107 ? 8.217 -6.343 -5.836 1.00 93.69 107 ALA A C 1
ATOM 876 O O . ALA A 1 107 ? 7.869 -7.416 -6.325 1.00 93.69 107 ALA A O 1
ATOM 877 N N . GLU A 1 108 ? 9.283 -5.683 -6.280 1.00 90.31 108 GLU A N 1
ATOM 878 C CA . GLU A 1 108 ? 10.272 -6.193 -7.226 1.00 90.31 108 GLU A CA 1
ATOM 879 C C . GLU A 1 108 ? 10.957 -7.477 -6.756 1.00 90.31 108 GLU A C 1
ATOM 881 O O . GLU A 1 108 ? 11.237 -8.343 -7.585 1.00 90.31 108 GLU A O 1
ATOM 886 N N . ASP A 1 109 ? 11.158 -7.620 -5.445 1.00 91.88 109 ASP A N 1
ATOM 887 C CA . ASP A 1 109 ? 11.816 -8.774 -4.829 1.00 91.88 109 ASP A CA 1
ATOM 888 C C . ASP A 1 109 ? 10.847 -9.947 -4.613 1.00 91.88 109 ASP A C 1
ATOM 890 O O . ASP A 1 109 ? 11.252 -11.048 -4.225 1.00 91.88 109 ASP A O 1
ATOM 894 N N . CYS A 1 110 ? 9.553 -9.737 -4.871 1.00 93.00 110 CYS A N 1
ATOM 895 C CA . CYS A 1 110 ? 8.536 -10.778 -4.850 1.00 93.00 110 CYS A CA 1
ATOM 896 C C . CYS A 1 110 ? 8.546 -11.541 -6.184 1.00 93.00 110 CYS A C 1
ATOM 898 O O . CYS A 1 110 ? 7.664 -11.401 -7.031 1.00 93.00 110 CYS A O 1
ATOM 900 N N . ASP A 1 111 ? 9.570 -12.368 -6.378 1.00 86.81 111 ASP A N 1
ATOM 901 C CA . ASP A 1 111 ? 9.792 -13.176 -7.585 1.00 86.81 111 ASP A CA 1
ATOM 902 C C . ASP A 1 111 ? 8.866 -14.406 -7.710 1.00 86.81 111 ASP A C 1
ATOM 904 O O . ASP A 1 111 ? 8.932 -15.159 -8.684 1.00 86.81 111 ASP A O 1
ATOM 908 N N . GLY A 1 112 ? 7.989 -14.604 -6.725 1.00 84.94 112 GLY A N 1
ATOM 909 C CA . GLY A 1 112 ? 7.070 -15.730 -6.619 1.00 84.94 112 GLY A CA 1
ATOM 910 C C . GLY A 1 112 ? 7.613 -16.921 -5.823 1.00 84.94 112 GLY A C 1
ATOM 911 O O . GLY A 1 112 ? 6.824 -17.810 -5.495 1.00 84.94 112 GLY A O 1
ATOM 912 N N . TYR A 1 113 ? 8.901 -16.930 -5.468 1.00 85.00 113 TYR A N 1
ATOM 913 C CA . TYR A 1 113 ? 9.504 -17.864 -4.511 1.00 85.00 113 TYR A CA 1
ATOM 914 C C . TYR A 1 113 ? 9.677 -17.225 -3.136 1.00 85.00 113 TYR A C 1
ATOM 916 O O . TYR A 1 113 ? 9.491 -17.901 -2.122 1.00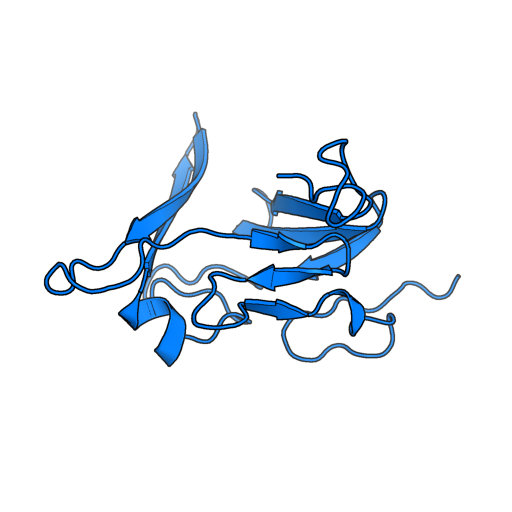 85.00 113 TYR A O 1
ATOM 924 N N . ASN A 1 114 ? 9.996 -15.931 -3.096 1.00 85.50 114 ASN A N 1
ATOM 925 C CA . ASN A 1 114 ? 10.014 -15.156 -1.867 1.00 85.50 114 ASN A CA 1
ATOM 926 C C . ASN A 1 114 ? 8.586 -14.983 -1.330 1.00 85.50 114 ASN A C 1
ATOM 928 O O . ASN A 1 114 ? 7.709 -14.479 -2.027 1.00 85.50 114 ASN A O 1
ATOM 932 N N . THR A 1 115 ? 8.354 -15.402 -0.087 1.00 86.00 115 THR A N 1
ATOM 933 C CA . THR A 1 115 ? 7.075 -15.222 0.623 1.00 86.00 115 THR A CA 1
ATOM 934 C C . THR A 1 115 ? 7.241 -14.444 1.928 1.00 86.00 115 THR A C 1
ATOM 936 O O . THR A 1 115 ? 6.358 -14.460 2.783 1.00 86.00 115 THR A O 1
ATOM 939 N N . VAL A 1 116 ? 8.401 -13.820 2.137 1.00 88.00 116 VAL A N 1
ATOM 940 C CA . VAL A 1 116 ? 8.695 -13.019 3.329 1.00 88.00 116 VAL A CA 1
ATOM 941 C C . VAL A 1 116 ? 8.096 -11.624 3.161 1.00 88.00 116 VAL A C 1
ATOM 943 O O . VAL A 1 116 ? 7.996 -11.115 2.046 1.00 88.00 116 VAL A O 1
ATOM 946 N N . GLY A 1 117 ? 7.689 -11.004 4.272 1.00 89.38 117 GLY A N 1
ATOM 947 C CA . GLY A 1 117 ? 7.316 -9.588 4.298 1.00 89.38 117 GLY A CA 1
ATOM 948 C C . GLY A 1 117 ? 6.153 -9.233 3.375 1.00 89.38 117 GLY A C 1
ATOM 949 O O . GLY A 1 117 ? 6.153 -8.143 2.825 1.00 89.38 117 GLY A O 1
ATOM 950 N N . GLY A 1 118 ? 5.199 -10.149 3.176 1.00 94.06 118 GLY A N 1
ATOM 951 C CA . GLY A 1 118 ? 3.997 -9.919 2.371 1.00 94.06 118 GLY A CA 1
ATOM 952 C C . GLY A 1 118 ? 4.103 -10.288 0.893 1.00 94.06 118 GLY A C 1
ATOM 953 O O . GLY A 1 118 ? 3.115 -10.131 0.175 1.00 94.06 118 GLY A O 1
ATOM 954 N N . CYS A 1 119 ? 5.246 -10.801 0.421 1.00 95.69 119 CYS A N 1
ATOM 955 C CA . CYS A 1 119 ? 5.348 -11.320 -0.940 1.00 95.69 119 CYS A CA 1
ATOM 956 C C . CYS A 1 119 ? 4.396 -12.502 -1.174 1.00 95.69 119 CYS A C 1
ATOM 958 O O . CYS A 1 119 ? 4.304 -13.436 -0.373 1.00 95.69 119 CYS A O 1
ATOM 960 N N . VAL A 1 120 ? 3.701 -12.471 -2.308 1.00 93.38 120 VAL A N 1
ATOM 961 C CA . VAL A 1 120 ? 2.746 -13.505 -2.698 1.00 93.38 120 VAL A CA 1
ATOM 962 C C . VAL A 1 120 ? 3.447 -14.553 -3.544 1.00 93.38 120 VAL A C 1
ATOM 964 O O . VAL A 1 120 ? 4.106 -14.250 -4.538 1.00 93.38 120 VAL A O 1
ATOM 967 N N . ARG A 1 121 ? 3.266 -15.819 -3.163 1.00 86.88 121 ARG A N 1
ATOM 968 C CA . ARG A 1 121 ? 3.784 -16.944 -3.934 1.00 86.88 121 ARG A CA 1
ATOM 969 C C . ARG A 1 121 ? 3.153 -16.949 -5.326 1.00 86.88 121 ARG A C 1
ATOM 971 O O . ARG A 1 121 ? 1.930 -16.996 -5.463 1.00 86.88 121 ARG A O 1
ATOM 978 N N . GLY A 1 122 ? 3.994 -16.946 -6.353 1.00 75.62 122 GLY A N 1
ATOM 979 C CA . GLY A 1 122 ? 3.543 -17.049 -7.732 1.00 75.62 122 GLY A CA 1
ATOM 980 C C . GLY A 1 122 ? 2.912 -18.418 -7.975 1.00 75.62 122 GLY A C 1
ATOM 981 O O . GLY A 1 122 ? 3.396 -19.440 -7.484 1.00 75.62 122 GLY A O 1
ATOM 982 N N . SER A 1 123 ? 1.830 -18.463 -8.750 1.00 56.84 123 SER A N 1
ATOM 983 C CA . SER A 1 123 ? 1.417 -19.727 -9.362 1.00 56.84 123 SER A CA 1
ATOM 984 C C . SER A 1 123 ? 2.492 -20.107 -10.381 1.00 56.84 123 SER A C 1
ATOM 986 O O . SER A 1 123 ? 2.856 -19.267 -11.205 1.00 56.84 123 SER A O 1
ATOM 988 N N . ALA A 1 124 ? 3.035 -21.327 -10.304 1.00 45.16 124 ALA A N 1
ATOM 989 C CA . ALA A 1 124 ? 3.933 -21.840 -11.336 1.00 45.16 124 ALA A CA 1
ATOM 990 C C . ALA A 1 124 ? 3.261 -21.638 -12.702 1.00 45.16 124 ALA A C 1
ATOM 992 O O . ALA A 1 124 ? 2.108 -22.034 -12.881 1.00 45.16 124 ALA A O 1
ATOM 993 N N . LYS A 1 125 ? 3.947 -20.923 -13.595 1.00 44.50 125 LYS A N 1
ATOM 994 C CA . LYS A 1 125 ? 3.443 -20.610 -14.930 1.00 44.50 125 LYS A CA 1
ATOM 995 C C . LYS A 1 125 ? 3.452 -21.848 -15.816 1.00 44.50 125 LYS A C 1
ATOM 997 O O . LYS A 1 125 ? 4.419 -22.633 -15.694 1.00 44.50 125 LYS A O 1
#

Secondary structure (DSSP, 8-state):
-EEEEETTEEEEEEEEEEEETTTTEEEEEETTEEEEE---EETTTTEETTS-HHHHHHHEEEEEEESSS-EEEEEEE----S-SPPP--EE-TTSEEE-SSSEEEEGGG--SS--GGGBPPPPP-

Foldseek 3Di:
DFAACAPPGNPGAQWDWDADQVQRWIFIGGNNHTFFIQGHQDPVLQGGPLFPSVVDVQFWRKDFDDDPPDTDIDIDTDDDPDPDDNFDWHQHSQGWTDRPPDTRDRSNVLPQVDPPSGTHRDDDD

pLDDT: mean 89.46, std 10.6, range [44.5, 97.69]

Sequence (125 aa):
MSSWATYNNPMPGPFTLDWDPNGHQLQIRRQGVLYWTSGVFTSSSKTFEFISAEESKLRYNFSVVSNENEDYFTYTAVDHDQSDQKPQWVLTFMGSFHDGSFNFAQAEDCDGYNTVGGCVRGSAK

Organism: Prunus armeniaca (NCBI:txid36596)